Protein AF-A0A958UJQ8-F1 (afdb_monomer_lite)

Foldseek 3Di:
DDDDPDDDDDDDDDDDDDPDDLVVQLVVQLVVLCVVVVNPPVRSLVVSVVCCVVPVSDDPVGDSD

Structure (mmCIF, N/CA/C/O backbone):
data_AF-A0A958UJQ8-F1
#
_entry.id   AF-A0A958UJQ8-F1
#
loop_
_atom_site.group_PDB
_atom_site.id
_atom_site.type_symbol
_atom_site.label_atom_id
_atom_site.label_alt_id
_atom_site.label_comp_id
_atom_site.label_asym_id
_atom_site.label_entity_id
_atom_site.label_seq_id
_atom_site.pdbx_PDB_ins_code
_atom_site.Cartn_x
_atom_site.Cartn_y
_atom_site.Cartn_z
_atom_site.occupancy
_atom_site.B_iso_or_equiv
_atom_site.auth_seq_id
_atom_site.auth_comp_id
_atom_site.auth_asym_id
_atom_site.auth_atom_id
_atom_site.pdbx_PDB_model_num
ATOM 1 N N . MET A 1 1 ? -36.852 10.958 42.649 1.00 41.59 1 MET A N 1
ATOM 2 C CA . MET A 1 1 ? -36.168 10.387 41.466 1.00 41.59 1 MET A CA 1
ATOM 3 C C . MET A 1 1 ? -35.013 11.310 41.095 1.00 41.59 1 MET A C 1
ATOM 5 O O . MET 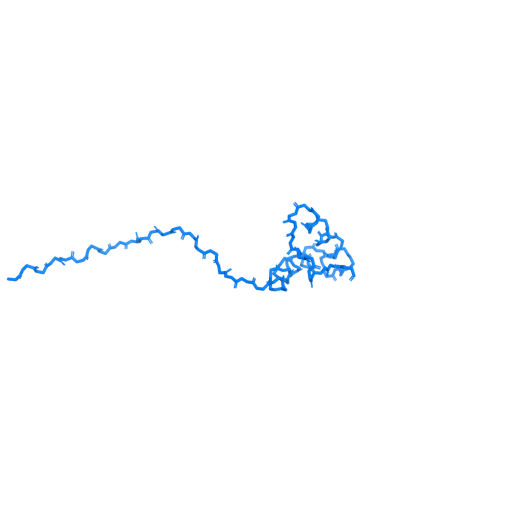A 1 1 ? -35.270 12.412 40.634 1.00 41.59 1 MET A O 1
ATOM 9 N N . ASN A 1 2 ? -33.765 10.920 41.371 1.00 47.88 2 ASN A N 1
ATOM 10 C CA . ASN A 1 2 ? -32.584 11.743 41.076 1.00 47.88 2 ASN A CA 1
ATOM 11 C C . ASN A 1 2 ? -32.167 11.559 39.608 1.00 47.88 2 ASN A C 1
ATOM 13 O O . ASN A 1 2 ? -31.587 10.532 39.257 1.00 47.88 2 ASN A O 1
ATOM 17 N N . LYS A 1 3 ? -32.466 12.545 38.753 1.00 62.25 3 LYS A N 1
ATOM 18 C CA . LYS A 1 3 ? -31.904 12.646 37.398 1.00 62.25 3 LYS A CA 1
ATOM 19 C C . LYS A 1 3 ? -30.431 13.041 37.533 1.00 62.25 3 LYS A C 1
ATOM 21 O O . LYS A 1 3 ? -30.129 14.181 37.861 1.00 62.25 3 LYS A O 1
ATOM 26 N N . LYS A 1 4 ? -29.515 12.091 37.324 1.00 63.41 4 LYS A N 1
ATOM 27 C CA . LYS A 1 4 ? -28.087 12.397 37.176 1.00 63.41 4 LYS A CA 1
ATOM 28 C C . LYS A 1 4 ? -27.911 13.145 35.857 1.00 63.41 4 LYS A C 1
ATOM 30 O O . LYS A 1 4 ? -28.141 12.564 34.800 1.00 63.41 4 LYS A O 1
ATOM 35 N N . GLU A 1 5 ? -27.556 14.422 35.927 1.00 67.69 5 GLU A N 1
ATOM 36 C CA . GLU A 1 5 ? -27.202 15.212 34.750 1.00 67.69 5 GLU A CA 1
ATOM 37 C C . GLU A 1 5 ? -26.012 14.553 34.042 1.00 67.69 5 GLU A C 1
ATOM 39 O O . GLU A 1 5 ? -24.963 14.305 34.644 1.00 67.69 5 GLU A O 1
ATOM 44 N N . ALA A 1 6 ? -26.203 14.189 32.773 1.00 68.88 6 ALA A N 1
ATOM 45 C CA . ALA A 1 6 ? -25.150 13.605 31.961 1.00 68.88 6 ALA A CA 1
ATOM 46 C C . ALA A 1 6 ? -24.097 14.687 31.700 1.00 68.88 6 ALA A C 1
ATOM 48 O O . ALA A 1 6 ? -24.383 15.690 31.050 1.00 68.88 6 ALA A O 1
ATOM 49 N N . LYS A 1 7 ? -22.884 14.504 32.233 1.00 70.62 7 LYS A N 1
ATOM 50 C CA . LYS A 1 7 ? -21.763 15.414 31.973 1.00 70.62 7 LYS A CA 1
ATOM 51 C C . LYS A 1 7 ? -21.502 15.468 30.463 1.00 70.62 7 LYS A C 1
ATOM 53 O O . LYS A 1 7 ? -21.120 14.459 29.877 1.00 70.62 7 LYS A O 1
ATOM 58 N N . SER A 1 8 ? -21.700 16.632 29.846 1.00 72.50 8 SER A N 1
ATOM 59 C CA . SER A 1 8 ? -21.380 16.872 28.437 1.00 72.50 8 SER A CA 1
ATOM 60 C C . SER A 1 8 ? -19.868 17.057 28.279 1.00 72.50 8 SER A C 1
ATOM 62 O O . SER A 1 8 ? -19.320 18.083 28.682 1.00 72.50 8 SER A O 1
ATOM 64 N N . GLY A 1 9 ? -19.184 16.064 27.719 1.00 82.50 9 GLY A N 1
ATOM 65 C CA . GLY A 1 9 ? -17.753 16.120 27.427 1.00 82.50 9 GLY A CA 1
ATOM 6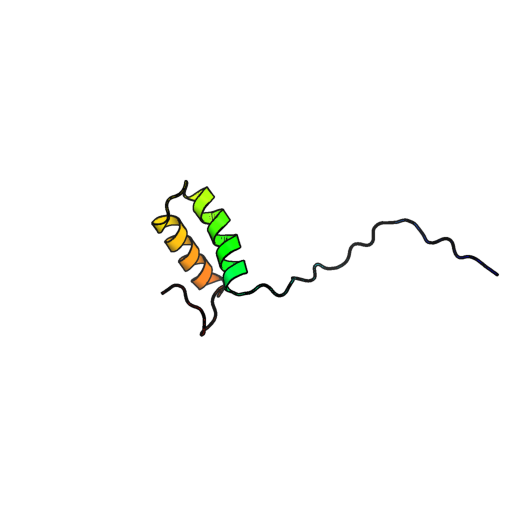6 C C . GLY A 1 9 ? -17.377 15.157 26.304 1.00 82.50 9 GLY A C 1
ATOM 67 O O . GLY A 1 9 ? -18.160 14.275 25.952 1.00 82.50 9 GLY A O 1
ATOM 68 N N . PHE A 1 10 ? -16.186 15.331 25.733 1.00 86.69 10 PHE A N 1
ATOM 69 C CA . PHE A 1 10 ? -15.660 14.426 24.711 1.00 86.69 10 PHE A CA 1
ATOM 70 C C . PHE A 1 10 ? -15.076 13.169 25.361 1.00 86.69 10 PHE A C 1
ATOM 72 O O . PHE A 1 10 ? -14.284 13.260 26.299 1.00 86.69 10 PHE A O 1
ATOM 79 N N . ILE A 1 11 ? -15.460 11.997 24.853 1.00 83.38 11 ILE A N 1
ATOM 80 C CA . ILE A 1 11 ? -14.873 10.712 25.239 1.00 83.38 11 ILE A CA 1
ATOM 81 C C . ILE A 1 11 ? -13.951 10.281 24.107 1.00 83.38 11 ILE A C 1
ATOM 83 O O . ILE A 1 11 ? -14.408 9.880 23.037 1.00 83.38 11 ILE A O 1
ATOM 87 N N . PHE A 1 12 ? -12.648 10.359 24.351 1.00 89.00 12 PHE A N 1
ATOM 88 C CA . PHE A 1 12 ? -11.663 9.775 23.453 1.00 89.00 12 PHE A CA 1
ATOM 89 C C . PHE A 1 12 ? -11.621 8.266 23.700 1.00 89.00 12 PHE A C 1
ATOM 91 O O . PHE A 1 12 ? -11.408 7.814 24.826 1.00 89.00 12 PHE A O 1
ATOM 98 N N . THR A 1 13 ? -11.861 7.485 22.651 1.00 87.62 13 THR A N 1
ATOM 99 C CA . THR A 1 13 ? -11.742 6.023 22.669 1.00 87.62 13 THR A CA 1
ATOM 100 C C . THR A 1 13 ? -10.539 5.605 21.834 1.00 87.62 13 THR A C 1
ATOM 102 O O . THR A 1 13 ? -10.070 6.360 20.980 1.00 87.62 13 THR A O 1
ATOM 105 N N . LYS A 1 14 ? -9.993 4.415 22.106 1.00 88.06 14 LYS A N 1
ATOM 106 C CA . LYS A 1 14 ? -8.917 3.864 21.277 1.00 88.06 14 LYS A CA 1
ATOM 107 C C . LYS A 1 14 ? -9.441 3.638 19.860 1.00 88.06 14 LYS A C 1
ATOM 109 O O . LYS A 1 14 ? -10.551 3.135 19.690 1.00 88.06 14 LYS A O 1
ATOM 114 N N . HIS A 1 15 ? -8.629 3.987 18.865 1.00 87.38 15 HIS A N 1
ATOM 115 C CA . HIS A 1 15 ? -8.944 3.697 17.474 1.00 87.38 15 HIS A CA 1
ATOM 116 C C . HIS A 1 15 ? -9.145 2.188 17.304 1.00 87.38 15 HIS A C 1
ATOM 118 O O . HIS A 1 15 ? -8.289 1.398 17.698 1.00 87.38 15 HIS A O 1
ATOM 124 N N . THR A 1 16 ? -10.298 1.808 16.761 1.00 82.12 16 THR A N 1
ATOM 125 C CA . THR A 1 16 ? -10.573 0.430 16.359 1.00 82.12 16 THR A CA 1
ATOM 126 C C . THR A 1 16 ? -10.467 0.407 14.839 1.00 82.12 16 THR A C 1
ATOM 128 O O . THR A 1 16 ? -11.337 0.998 14.189 1.00 82.12 16 THR A O 1
ATOM 131 N N . PRO A 1 17 ? -9.391 -0.168 14.275 1.00 79.56 17 PRO A N 1
ATOM 132 C CA . PRO A 1 17 ? -9.254 -0.264 12.831 1.00 79.56 17 PRO A CA 1
ATOM 133 C C . PRO A 1 17 ? -10.432 -1.061 12.270 1.00 79.56 17 PRO A C 1
ATOM 135 O O . PRO A 1 17 ? -10.886 -2.033 12.876 1.00 79.56 17 PRO A O 1
ATOM 138 N N . LYS A 1 18 ? -10.970 -0.603 11.140 1.00 79.88 18 LYS A N 1
ATOM 139 C CA . LYS A 1 18 ? -11.990 -1.352 10.405 1.00 79.88 18 LYS A CA 1
ATOM 140 C C . LYS A 1 18 ? -11.314 -2.524 9.701 1.00 79.88 18 LYS A C 1
ATOM 142 O O . LYS A 1 18 ? -10.198 -2.370 9.208 1.00 79.88 18 LYS A O 1
ATOM 147 N N . ASP A 1 19 ? -12.009 -3.651 9.605 1.00 79.88 19 ASP A N 1
ATOM 148 C CA . ASP A 1 19 ? -11.604 -4.719 8.694 1.00 79.88 19 ASP A CA 1
ATOM 149 C C . ASP A 1 19 ? -11.708 -4.190 7.256 1.00 79.88 19 ASP A C 1
ATOM 151 O O . ASP A 1 19 ? -12.802 -3.985 6.731 1.00 79.88 19 ASP A O 1
ATOM 155 N N . GLN A 1 20 ? -10.560 -3.885 6.655 1.00 82.62 20 GLN A N 1
ATOM 156 C CA . GLN A 1 20 ? -10.424 -3.515 5.246 1.00 82.62 20 GLN A CA 1
ATOM 157 C C . GLN A 1 20 ? -9.959 -4.734 4.449 1.00 82.62 20 GLN A C 1
ATOM 159 O O . GLN A 1 20 ? -9.146 -5.521 4.950 1.00 82.62 20 GLN A O 1
ATOM 164 N N . SER A 1 21 ? -10.445 -4.878 3.211 1.00 88.44 21 SER A N 1
ATOM 165 C CA . SER A 1 21 ? -9.936 -5.921 2.320 1.00 88.44 21 SER A CA 1
ATOM 166 C C . SER A 1 21 ? -8.460 -5.657 1.970 1.00 88.44 21 SER A C 1
ATOM 168 O O . SER A 1 21 ? -8.018 -4.505 2.035 1.00 88.44 21 SER A O 1
ATOM 170 N N . PRO A 1 22 ? -7.680 -6.689 1.589 1.00 87.50 22 PRO A N 1
ATOM 171 C CA . PRO A 1 22 ? -6.310 -6.503 1.100 1.00 87.50 22 PRO A CA 1
ATOM 172 C C . PRO A 1 22 ? -6.234 -5.487 -0.048 1.00 87.50 22 PRO A C 1
ATOM 174 O O . PRO A 1 22 ? -5.351 -4.634 -0.059 1.00 87.50 22 PRO A O 1
ATOM 177 N N . PHE A 1 23 ? -7.220 -5.514 -0.953 1.00 90.62 23 PHE A N 1
ATOM 178 C CA . PHE A 1 23 ? -7.330 -4.544 -2.040 1.00 90.62 23 PHE A CA 1
ATOM 179 C C . PHE A 1 23 ? -7.508 -3.114 -1.526 1.00 90.62 23 PHE A C 1
ATOM 181 O O . PHE A 1 23 ? -6.754 -2.246 -1.944 1.00 90.62 23 PHE A O 1
ATOM 188 N N . ASP A 1 24 ? -8.462 -2.863 -0.620 1.00 91.38 24 ASP A N 1
ATOM 189 C CA . ASP A 1 24 ? -8.737 -1.498 -0.140 1.00 91.38 24 ASP A CA 1
ATOM 190 C C . ASP A 1 24 ? -7.494 -0.883 0.514 1.00 91.38 24 ASP A C 1
ATOM 192 O O . ASP A 1 24 ? -7.164 0.270 0.260 1.00 91.38 24 ASP A O 1
ATOM 196 N N . LYS A 1 25 ? -6.759 -1.679 1.301 1.00 89.69 25 LYS A N 1
ATOM 197 C CA . LYS A 1 25 ? -5.508 -1.238 1.933 1.00 89.69 25 LYS A CA 1
ATOM 198 C C . LYS A 1 25 ? -4.445 -0.864 0.902 1.00 89.69 25 LYS A C 1
ATOM 200 O O . LYS A 1 25 ? -3.831 0.191 1.013 1.00 89.69 25 LYS A O 1
ATOM 205 N N . LEU A 1 26 ? -4.222 -1.726 -0.090 1.00 93.19 26 LEU A N 1
ATOM 206 C CA . LEU A 1 26 ? -3.231 -1.488 -1.140 1.00 93.19 26 LEU A CA 1
ATOM 207 C C . LEU A 1 26 ? -3.634 -0.322 -2.046 1.00 93.19 26 LEU A C 1
ATOM 209 O O . LEU A 1 26 ? -2.778 0.456 -2.455 1.00 93.19 26 LEU A O 1
ATOM 213 N N . PHE A 1 27 ? -4.928 -0.176 -2.333 1.00 94.31 27 PHE A N 1
ATOM 214 C CA . PHE A 1 27 ? -5.454 0.913 -3.144 1.00 94.31 27 PHE A CA 1
ATOM 215 C C . PHE A 1 27 ? -5.282 2.264 -2.448 1.00 94.31 27 PHE A C 1
ATOM 217 O O . PHE A 1 27 ? -4.795 3.195 -3.084 1.00 94.31 27 PHE A O 1
ATOM 224 N N . ASP A 1 28 ? -5.594 2.356 -1.150 1.00 94.06 28 ASP A N 1
ATOM 225 C CA . ASP A 1 28 ? -5.383 3.574 -0.358 1.00 94.06 28 ASP A CA 1
ATOM 226 C C . ASP A 1 28 ? -3.908 4.022 -0.430 1.00 94.06 28 ASP A C 1
ATOM 228 O O . ASP A 1 28 ? -3.619 5.175 -0.755 1.00 94.06 28 ASP A O 1
ATOM 232 N N . VAL A 1 29 ? -2.964 3.092 -0.230 1.00 94.12 29 VAL A N 1
ATOM 233 C CA . VAL A 1 29 ? -1.517 3.370 -0.332 1.00 94.12 29 VAL A CA 1
ATOM 234 C C . VAL A 1 29 ? -1.122 3.759 -1.760 1.00 94.12 29 VAL A C 1
ATOM 236 O O . VAL A 1 29 ? -0.392 4.728 -1.969 1.00 94.12 29 VAL A O 1
ATOM 239 N N . PHE A 1 30 ? -1.630 3.046 -2.766 1.00 96.12 30 PHE A N 1
ATOM 240 C CA . PHE A 1 30 ? -1.360 3.347 -4.169 1.00 96.12 30 PHE A CA 1
ATOM 241 C C . PHE A 1 30 ? -1.829 4.753 -4.571 1.00 96.12 30 PHE A 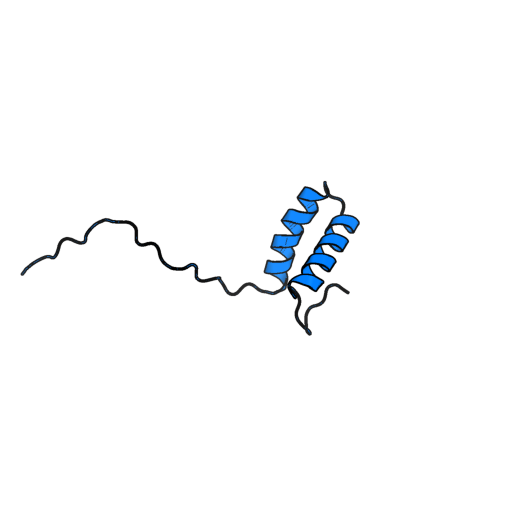C 1
ATOM 243 O O . PHE A 1 30 ? -1.118 5.438 -5.305 1.00 96.12 30 PHE A O 1
ATOM 250 N N . GLN A 1 31 ? -2.990 5.215 -4.089 1.00 96.62 31 GLN A N 1
ATOM 251 C CA . GLN A 1 31 ? -3.494 6.562 -4.383 1.00 96.62 31 GLN A CA 1
ATOM 252 C C . GLN A 1 31 ? -2.571 7.669 -3.852 1.00 96.62 31 GLN A C 1
ATOM 254 O O . GLN A 1 31 ? -2.430 8.721 -4.487 1.00 96.62 31 GLN A O 1
ATOM 259 N N . GLU A 1 32 ? -1.924 7.440 -2.710 1.00 96.50 32 GLU A N 1
ATOM 260 C CA . GLU A 1 32 ? -0.900 8.348 -2.197 1.00 96.50 32 GLU A CA 1
ATOM 261 C C . GLU A 1 32 ? 0.346 8.297 -3.089 1.00 96.50 32 GLU A C 1
ATOM 263 O O . GLU A 1 32 ? 0.784 9.334 -3.596 1.00 96.50 32 GLU A O 1
ATOM 268 N N . LEU A 1 33 ? 0.865 7.095 -3.364 1.00 97.12 33 LEU A N 1
ATOM 269 C CA . LEU A 1 33 ? 2.071 6.899 -4.174 1.00 97.12 33 LEU A CA 1
ATOM 270 C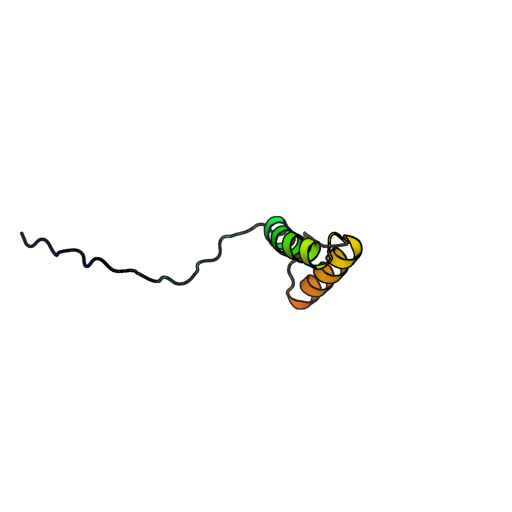 C . LEU A 1 33 ? 1.948 7.512 -5.571 1.00 97.12 33 LEU A C 1
ATOM 272 O O . LEU A 1 33 ? 2.818 8.284 -5.959 1.00 97.12 33 LEU A O 1
ATOM 276 N N . ILE A 1 34 ? 0.851 7.263 -6.293 1.00 97.19 34 ILE A N 1
ATOM 277 C CA . ILE A 1 34 ? 0.651 7.789 -7.654 1.00 97.19 34 ILE A CA 1
ATOM 278 C C . ILE A 1 34 ? 0.598 9.321 -7.688 1.00 97.19 34 ILE A C 1
ATOM 280 O O . ILE A 1 34 ? 0.972 9.949 -8.678 1.00 97.19 34 ILE A O 1
ATOM 284 N N . THR A 1 35 ? 0.156 9.949 -6.597 1.00 96.25 35 THR A N 1
ATOM 285 C CA . THR A 1 35 ? 0.175 11.410 -6.469 1.00 96.25 35 THR A CA 1
ATOM 286 C C . THR A 1 35 ? 1.598 11.912 -6.213 1.00 96.25 35 THR A C 1
ATOM 288 O O . THR A 1 35 ? 1.995 12.949 -6.747 1.00 96.25 35 THR A O 1
ATOM 291 N N . HIS A 1 36 ? 2.386 11.170 -5.432 1.00 95.00 36 HIS A N 1
ATOM 292 C CA . HIS A 1 36 ? 3.776 11.500 -5.115 1.00 95.00 36 HIS A CA 1
ATOM 293 C C . HIS A 1 36 ? 4.745 11.266 -6.279 1.00 95.00 36 HIS A C 1
ATOM 295 O O . HIS A 1 36 ? 5.681 12.047 -6.442 1.00 95.00 36 HIS A O 1
ATOM 301 N N . THR A 1 37 ? 4.478 10.281 -7.134 1.00 96.44 37 THR A N 1
ATOM 302 C CA . THR A 1 37 ? 5.237 10.021 -8.367 1.00 96.44 37 THR A CA 1
ATOM 303 C C . THR A 1 37 ? 4.732 10.849 -9.552 1.00 96.44 37 THR A C 1
ATOM 305 O O . THR A 1 37 ? 5.079 10.600 -10.701 1.00 96.44 37 THR A O 1
ATOM 308 N N . SER A 1 38 ? 3.902 11.874 -9.305 1.00 95.12 38 SER A N 1
ATOM 309 C CA . SER A 1 38 ? 3.364 12.763 -10.348 1.00 95.12 38 SER A CA 1
ATOM 310 C C . SER A 1 38 ? 2.617 12.027 -11.473 1.00 95.12 38 SER A C 1
ATOM 312 O O . SER A 1 38 ? 2.610 12.476 -12.619 1.00 95.12 38 SER A O 1
ATOM 314 N N . GLY A 1 39 ? 1.962 10.912 -11.145 1.00 94.69 39 GLY A N 1
ATOM 315 C CA . GLY A 1 39 ? 1.240 10.073 -12.097 1.00 94.69 39 GLY A CA 1
ATOM 316 C C . GLY A 1 39 ? 2.092 9.012 -12.797 1.00 94.69 39 GLY A C 1
ATOM 317 O O . GLY A 1 39 ? 1.566 8.342 -13.686 1.00 94.69 39 GLY A O 1
ATOM 318 N N . ASP A 1 40 ? 3.365 8.841 -12.425 1.00 97.25 40 ASP A N 1
ATOM 319 C CA . ASP A 1 40 ? 4.195 7.740 -12.917 1.00 97.25 40 ASP A CA 1
ATOM 320 C C . ASP A 1 40 ? 3.761 6.420 -12.261 1.00 97.25 40 ASP A C 1
ATOM 322 O O . ASP A 1 40 ? 3.923 6.212 -11.053 1.00 97.25 40 ASP A O 1
ATOM 326 N N . PHE A 1 41 ? 3.142 5.555 -13.068 1.00 95.38 41 PHE A N 1
ATOM 327 C CA . PHE A 1 41 ? 2.616 4.269 -12.624 1.00 95.38 41 PHE A CA 1
ATOM 328 C C . PHE A 1 41 ? 3.726 3.282 -12.266 1.00 95.38 41 PHE A C 1
ATOM 330 O O . PHE A 1 41 ? 3.611 2.612 -11.241 1.00 95.38 41 PHE A O 1
ATOM 337 N N . ASP A 1 42 ? 4.774 3.198 -13.088 1.00 96.56 42 ASP A N 1
ATOM 338 C CA . ASP A 1 42 ? 5.849 2.226 -12.893 1.00 96.56 42 ASP A CA 1
ATOM 339 C C . ASP A 1 42 ? 6.603 2.558 -11.599 1.00 96.56 42 ASP A C 1
ATOM 341 O O . ASP A 1 42 ? 6.786 1.690 -10.746 1.00 96.56 42 ASP A O 1
ATOM 345 N N . GLU A 1 43 ? 6.912 3.842 -11.379 1.00 95.88 43 GLU A N 1
ATOM 346 C CA . GLU A 1 43 ? 7.543 4.297 -10.138 1.00 95.88 43 GLU A CA 1
ATOM 347 C C . GLU A 1 43 ? 6.641 4.057 -8.913 1.00 95.88 43 GLU A C 1
ATOM 349 O O . GLU A 1 43 ? 7.106 3.577 -7.878 1.00 95.88 43 GLU A O 1
ATOM 354 N N . ALA A 1 44 ? 5.337 4.344 -9.011 1.00 97.38 44 ALA A N 1
ATOM 355 C CA . ALA A 1 44 ? 4.407 4.113 -7.902 1.00 97.38 44 ALA A CA 1
ATOM 356 C C . ALA A 1 44 ? 4.314 2.625 -7.535 1.00 97.38 44 ALA A C 1
ATOM 358 O O . ALA A 1 44 ? 4.153 2.283 -6.363 1.00 97.38 44 ALA A O 1
ATOM 359 N N . MET A 1 45 ? 4.417 1.741 -8.527 1.00 95.50 45 MET A N 1
ATOM 360 C CA . MET A 1 45 ? 4.347 0.300 -8.320 1.00 95.50 45 MET A CA 1
ATOM 361 C C . MET A 1 45 ? 5.627 -0.287 -7.750 1.00 95.50 45 MET A C 1
ATOM 363 O O . MET A 1 45 ? 5.550 -1.165 -6.889 1.00 95.50 45 MET A O 1
ATOM 367 N N . ASP A 1 46 ? 6.781 0.257 -8.119 1.00 95.94 46 ASP A N 1
ATOM 368 C CA . ASP A 1 46 ? 8.048 -0.083 -7.477 1.00 95.94 46 ASP A CA 1
ATOM 369 C C . ASP A 1 46 ? 8.055 0.320 -5.993 1.00 95.94 46 ASP A C 1
ATOM 371 O O . ASP A 1 46 ? 8.433 -0.486 -5.138 1.00 95.94 46 ASP A O 1
ATOM 375 N N . TRP A 1 47 ? 7.558 1.516 -5.648 1.00 95.94 47 TRP A N 1
ATOM 376 C CA . TRP A 1 47 ? 7.404 1.922 -4.244 1.00 95.94 47 TRP A CA 1
ATOM 377 C C . TRP A 1 47 ? 6.402 1.047 -3.483 1.00 95.94 47 TRP A C 1
ATOM 379 O O . TRP A 1 47 ? 6.657 0.684 -2.334 1.00 95.94 47 TRP A O 1
ATOM 389 N N . LEU A 1 48 ? 5.277 0.674 -4.104 1.00 95.31 48 LEU A N 1
ATOM 390 C CA . LEU A 1 48 ? 4.282 -0.189 -3.464 1.00 95.31 48 LEU A CA 1
ATOM 391 C C . LEU A 1 48 ? 4.860 -1.576 -3.151 1.00 95.31 48 LEU A C 1
ATOM 393 O O . LEU A 1 48 ? 4.615 -2.096 -2.066 1.00 95.31 48 LEU A O 1
ATOM 397 N N . LYS A 1 49 ? 5.669 -2.142 -4.056 1.00 94.94 49 LYS A N 1
ATOM 398 C CA . LYS A 1 49 ? 6.376 -3.414 -3.833 1.00 94.94 49 LYS A CA 1
ATOM 399 C C . LYS A 1 49 ? 7.378 -3.325 -2.683 1.00 94.94 49 LYS A C 1
ATOM 401 O O . LYS A 1 49 ? 7.408 -4.211 -1.839 1.00 94.94 49 LYS A O 1
ATOM 406 N N . GLN A 1 50 ? 8.140 -2.235 -2.591 1.00 94.69 50 GLN A N 1
ATOM 407 C CA . GLN A 1 50 ? 9.061 -2.021 -1.466 1.00 94.69 50 GLN A CA 1
ATOM 408 C C . GLN A 1 50 ? 8.330 -1.924 -0.120 1.00 94.69 50 GLN A C 1
ATOM 410 O O . GLN A 1 50 ? 8.798 -2.454 0.887 1.00 94.69 50 GLN A O 1
ATOM 415 N N . LEU A 1 51 ? 7.173 -1.259 -0.091 1.00 94.12 51 LEU A N 1
ATOM 416 C CA . LEU A 1 51 ? 6.340 -1.197 1.111 1.00 94.12 51 LEU A CA 1
ATOM 417 C C . LEU A 1 51 ? 5.738 -2.556 1.461 1.00 94.12 51 LEU A C 1
ATOM 419 O O . LEU A 1 51 ? 5.620 -2.882 2.642 1.00 94.12 51 LEU A O 1
ATOM 423 N N . ASP A 1 52 ? 5.362 -3.340 0.456 1.00 93.31 52 ASP A N 1
ATOM 424 C CA . ASP A 1 52 ? 4.853 -4.687 0.660 1.00 93.31 52 ASP A CA 1
ATOM 425 C C . ASP A 1 52 ? 5.901 -5.611 1.294 1.00 93.31 52 ASP A C 1
ATOM 427 O O . ASP A 1 52 ? 5.593 -6.306 2.258 1.00 93.31 52 ASP A O 1
ATOM 431 N N . GLU A 1 53 ? 7.156 -5.548 0.842 1.00 91.94 53 GLU A N 1
ATOM 432 C CA . GLU A 1 53 ? 8.266 -6.314 1.429 1.00 91.94 53 GLU A CA 1
ATOM 433 C C . GLU A 1 53 ? 8.533 -5.946 2.902 1.00 91.94 53 GLU A C 1
ATOM 435 O O . GLU A 1 53 ? 8.784 -6.826 3.727 1.00 91.94 53 GLU A O 1
ATOM 440 N N . GLU A 1 54 ? 8.457 -4.659 3.257 1.00 93.44 54 GLU A N 1
ATOM 441 C CA . GLU A 1 54 ? 8.726 -4.184 4.623 1.00 93.44 54 GLU A CA 1
ATOM 442 C C . GLU A 1 54 ? 7.556 -4.463 5.583 1.00 93.44 54 GLU A C 1
ATOM 444 O O . GLU A 1 54 ? 7.758 -4.845 6.740 1.00 93.44 54 GLU A O 1
ATOM 449 N N . TYR A 1 55 ? 6.315 -4.279 5.121 1.00 90.94 55 TYR A N 1
ATOM 450 C CA . TYR A 1 55 ? 5.128 -4.297 5.981 1.00 90.94 55 TYR A CA 1
ATOM 451 C C . TYR A 1 55 ? 4.219 -5.512 5.791 1.00 90.94 55 TYR A C 1
ATOM 453 O O . TYR A 1 55 ? 3.270 -5.655 6.565 1.00 90.94 55 TYR A O 1
ATOM 461 N N . ASN A 1 56 ? 4.515 -6.398 4.836 1.00 89.62 56 ASN A N 1
ATOM 462 C CA . ASN A 1 56 ? 3.679 -7.544 4.463 1.00 89.62 56 ASN A CA 1
ATOM 463 C C . ASN A 1 56 ? 2.221 -7.100 4.239 1.00 89.62 56 ASN A C 1
ATOM 465 O O . ASN A 1 56 ? 1.308 -7.506 4.963 1.00 89.62 56 ASN A O 1
ATOM 469 N N . LEU A 1 57 ? 2.025 -6.168 3.299 1.00 87.25 57 LEU A N 1
ATOM 470 C CA . LEU A 1 57 ? 0.711 -5.585 2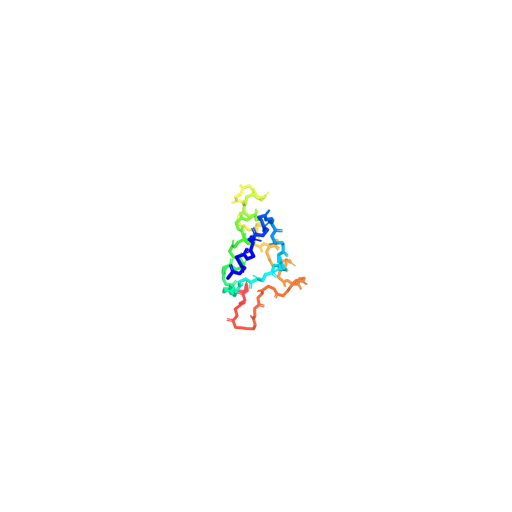.996 1.00 87.25 57 LEU A CA 1
ATOM 471 C C . LEU A 1 57 ? -0.193 -6.592 2.269 1.00 87.25 57 LEU A C 1
ATOM 473 O O . LEU A 1 57 ? -1.420 -6.551 2.409 1.00 87.25 57 LEU A O 1
ATOM 477 N N . THR A 1 58 ? 0.424 -7.490 1.511 1.00 88.81 58 THR A N 1
ATOM 478 C CA . THR A 1 58 ? -0.165 -8.620 0.811 1.00 88.81 58 THR A CA 1
ATOM 479 C C . THR A 1 58 ? -0.359 -9.831 1.718 1.00 88.81 58 THR A C 1
ATOM 481 O O . THR A 1 58 ? 0.074 -9.898 2.869 1.00 88.81 58 THR A O 1
ATOM 484 N N . THR A 1 59 ? -1.076 -10.815 1.188 1.00 84.75 59 THR A N 1
ATOM 485 C CA . THR A 1 59 ? -1.277 -12.122 1.820 1.00 84.75 59 THR A CA 1
ATOM 486 C C . THR A 1 59 ? -0.854 -13.209 0.842 1.00 84.75 59 THR A C 1
ATOM 488 O O . THR A 1 59 ? -0.791 -12.949 -0.355 1.00 84.75 59 THR A O 1
ATOM 491 N N . GLU A 1 60 ? -0.654 -14.443 1.307 1.00 83.25 60 GLU A N 1
ATOM 492 C CA . GLU A 1 60 ? -0.327 -15.579 0.422 1.00 83.25 60 GLU A CA 1
ATOM 493 C C . GLU A 1 60 ? -1.329 -15.745 -0.742 1.00 83.25 60 GLU A C 1
ATOM 495 O O . GLU A 1 60 ? -0.944 -16.139 -1.839 1.00 83.25 60 GLU A O 1
ATOM 500 N N . ASP A 1 61 ? -2.600 -15.387 -0.526 1.00 82.81 61 ASP A N 1
ATOM 501 C CA . ASP A 1 61 ? -3.671 -15.452 -1.528 1.00 82.81 61 ASP A CA 1
ATOM 502 C C . ASP A 1 61 ? -3.810 -14.187 -2.408 1.00 82.81 61 ASP A C 1
ATOM 504 O O . ASP A 1 61 ? -4.678 -14.136 -3.281 1.00 82.81 61 ASP A O 1
ATOM 508 N N . TYR A 1 62 ? -3.018 -13.135 -2.169 1.00 82.62 62 TYR A N 1
ATOM 509 C CA . TYR A 1 62 ? -3.162 -11.836 -2.839 1.00 82.62 62 TYR A CA 1
ATOM 510 C C . TYR A 1 62 ? -1.811 -11.123 -2.942 1.00 82.62 62 TYR A C 1
ATOM 512 O O . TYR A 1 62 ? -1.406 -10.490 -1.975 1.00 82.62 62 TYR A O 1
ATOM 520 N N . THR A 1 63 ? -1.144 -11.208 -4.097 1.00 86.06 63 THR A N 1
ATOM 521 C CA . THR A 1 63 ? 0.242 -10.752 -4.336 1.00 86.06 63 THR A CA 1
ATOM 522 C C . THR A 1 63 ? 0.328 -9.617 -5.372 1.00 86.06 63 THR A C 1
ATOM 524 O O . THR A 1 63 ? -0.642 -9.339 -6.076 1.00 86.06 63 THR A O 1
ATOM 527 N N . LEU A 1 64 ? 1.492 -8.959 -5.472 1.00 82.69 64 LEU A N 1
ATOM 528 C CA . LEU A 1 64 ? 1.790 -7.874 -6.433 1.00 82.69 64 LEU A CA 1
ATOM 529 C C . LEU A 1 64 ? 2.614 -8.332 -7.663 1.00 82.69 64 LEU A C 1
ATOM 531 O O . LEU A 1 64 ? 3.209 -7.495 -8.352 1.00 82.69 64 LEU A O 1
ATOM 535 N N . ASP A 1 65 ? 2.668 -9.645 -7.904 1.00 75.62 65 ASP A N 1
ATOM 536 C CA . ASP A 1 65 ? 3.342 -10.307 -9.040 1.00 75.62 65 ASP A CA 1
ATOM 537 C C . ASP A 1 65 ? 2.396 -10.540 -10.232 1.00 75.62 65 ASP A C 1
ATOM 539 O O . ASP A 1 65 ? 1.224 -10.922 -9.993 1.00 75.62 65 ASP A O 1
#

Sequence (65 aa):
MNKKEAKSGFIFTKHTPKDQSPFDKLFDVFQELITHTSGDFDEAMDWLKQLDEEYNLTTEDYTLD

Secondary structure (DSSP, 8-state):
---------------------HHHHHHHHHHHHHHHTTT-HHHHHHHHHHHHHHH--SBTTB---

Radius 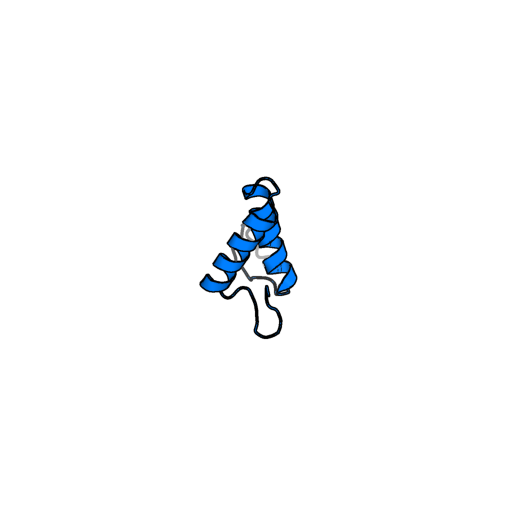of gyration: 20.32 Å; chains: 1; bounding box: 45×32×54 Å

pLDDT: mean 86.92, std 11.44, range [41.59, 97.38]